Protein AF-A0A392PYP7-F1 (afdb_monomer_lite)

Structure (mmCIF, N/CA/C/O backbone):
data_AF-A0A392PYP7-F1
#
_entry.id   AF-A0A392PYP7-F1
#
loop_
_atom_site.group_PDB
_atom_site.id
_atom_site.type_symbol
_atom_site.label_atom_id
_atom_site.label_alt_id
_atom_site.label_comp_id
_atom_si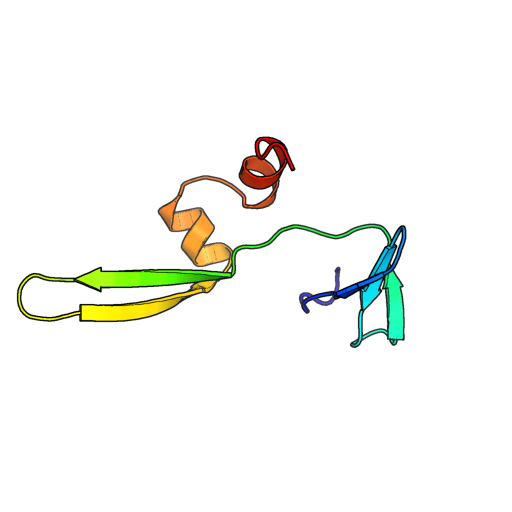te.label_asym_id
_atom_site.label_entity_id
_atom_site.label_seq_id
_atom_site.pdbx_PDB_ins_code
_atom_site.Cartn_x
_atom_site.Cartn_y
_atom_site.Cartn_z
_atom_site.occupancy
_atom_site.B_iso_or_equiv
_atom_site.auth_seq_id
_atom_site.auth_comp_id
_atom_site.auth_asym_id
_atom_site.auth_atom_id
_atom_site.pdbx_PDB_model_num
ATOM 1 N N . CYS A 1 1 ? 6.325 2.838 -10.609 1.00 84.69 1 CYS A N 1
ATOM 2 C CA . CYS A 1 1 ? 6.540 3.450 -11.941 1.00 84.69 1 CYS A CA 1
ATOM 3 C C . CYS A 1 1 ? 6.279 4.955 -11.854 1.00 84.69 1 CYS A C 1
ATOM 5 O O . CYS A 1 1 ? 5.411 5.341 -11.077 1.00 84.69 1 CYS A O 1
ATOM 7 N N . LYS A 1 2 ? 6.961 5.786 -12.662 1.00 86.12 2 LYS A N 1
ATOM 8 C CA . LYS A 1 2 ? 6.758 7.253 -12.718 1.00 86.12 2 LYS A CA 1
ATOM 9 C C . LYS A 1 2 ? 5.313 7.676 -13.028 1.00 86.12 2 LYS A C 1
ATOM 11 O O . LYS A 1 2 ? 4.916 8.781 -12.707 1.00 86.12 2 LYS A O 1
ATOM 16 N N . CYS A 1 3 ? 4.495 6.794 -13.606 1.00 90.69 3 CYS A N 1
ATOM 17 C CA . CYS A 1 3 ? 3.076 7.071 -13.856 1.00 90.69 3 CYS A CA 1
ATOM 18 C C . CYS A 1 3 ? 2.155 6.910 -12.639 1.00 90.69 3 CYS A C 1
ATOM 20 O O . CYS A 1 3 ? 0.935 7.005 -12.795 1.00 90.69 3 CYS A O 1
ATOM 22 N N . HIS A 1 4 ? 2.707 6.573 -11.470 1.00 89.06 4 HIS A N 1
ATOM 23 C CA . HIS A 1 4 ? 1.982 6.335 -10.222 1.00 89.06 4 HIS A CA 1
ATOM 24 C C . HIS A 1 4 ? 0.936 5.200 -10.253 1.00 89.06 4 HIS A C 1
ATOM 26 O O . HIS A 1 4 ? 0.264 4.978 -9.244 1.00 89.06 4 HIS A O 1
ATOM 32 N N . LYS A 1 5 ? 0.844 4.406 -11.327 1.00 90.88 5 LYS A N 1
ATOM 33 C CA . LYS A 1 5 ? 0.043 3.169 -11.369 1.00 90.88 5 LYS A CA 1
ATOM 34 C C . LYS A 1 5 ? 0.824 1.971 -10.818 1.00 90.88 5 LYS A C 1
ATOM 36 O O . LYS A 1 5 ? 2.059 1.996 -10.758 1.00 90.88 5 LYS A O 1
ATOM 41 N N . SER A 1 6 ? 0.086 0.947 -10.386 1.00 92.31 6 SER A N 1
ATOM 42 C CA . SER A 1 6 ? 0.656 -0.361 -10.061 1.00 92.31 6 SER A CA 1
ATOM 43 C C . SER A 1 6 ? 1.309 -0.967 -11.299 1.00 92.31 6 SER A C 1
ATOM 45 O O . S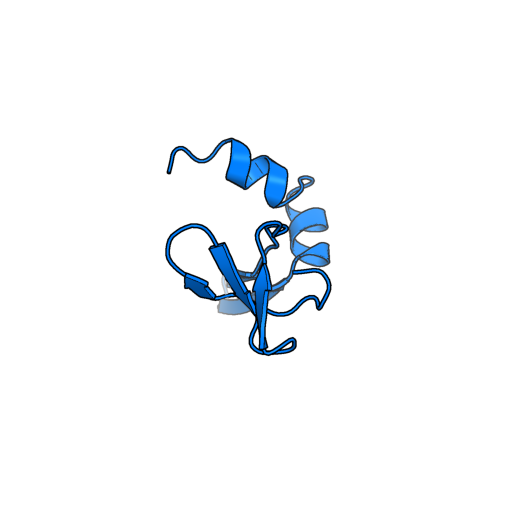ER A 1 6 ? 0.917 -0.684 -12.432 1.00 92.31 6 SER A O 1
ATOM 47 N N . VAL A 1 7 ? 2.323 -1.784 -11.062 1.00 94.12 7 VAL A N 1
ATOM 48 C CA . VAL A 1 7 ? 3.012 -2.557 -12.090 1.00 94.12 7 VAL A CA 1
ATOM 49 C C . VAL A 1 7 ? 2.882 -4.034 -11.753 1.00 94.12 7 VAL A C 1
ATOM 51 O O . VAL A 1 7 ? 2.714 -4.378 -10.584 1.00 94.12 7 VAL A O 1
ATOM 54 N N . THR A 1 8 ? 2.961 -4.886 -12.766 1.00 94.94 8 THR A N 1
ATOM 55 C CA . THR A 1 8 ? 2.923 -6.342 -12.593 1.00 94.94 8 THR A CA 1
ATOM 56 C C . THR A 1 8 ? 4.348 -6.890 -12.679 1.00 94.94 8 THR A C 1
ATOM 58 O O . THR A 1 8 ? 5.087 -6.441 -13.559 1.00 94.94 8 THR A O 1
ATOM 61 N N . PRO A 1 9 ? 4.769 -7.820 -11.804 1.00 92.81 9 PRO A N 1
ATOM 62 C CA . PRO A 1 9 ? 6.048 -8.511 -11.959 1.00 92.81 9 PRO A CA 1
ATOM 63 C C . PRO A 1 9 ? 6.150 -9.188 -13.334 1.00 92.81 9 PRO A C 1
ATOM 65 O O . PRO A 1 9 ? 5.180 -9.784 -13.799 1.00 92.81 9 PRO A O 1
ATOM 68 N N . ALA A 1 10 ? 7.301 -9.075 -13.995 1.00 92.00 10 ALA A N 1
ATOM 69 C CA . ALA A 1 10 ? 7.548 -9.655 -15.311 1.00 92.00 10 ALA A CA 1
ATOM 70 C C . ALA A 1 10 ? 9.022 -10.064 -15.452 1.00 92.00 10 ALA A C 1
ATOM 72 O O . ALA A 1 10 ? 9.861 -9.268 -15.878 1.00 92.00 10 ALA A O 1
ATOM 73 N N . SER A 1 11 ? 9.329 -11.314 -15.097 1.00 87.88 11 SER A N 1
ATOM 74 C CA . SER A 1 11 ? 10.691 -11.864 -15.070 1.00 87.88 11 SER A CA 1
ATOM 75 C C . SER A 1 11 ? 11.662 -10.948 -14.304 1.00 87.88 11 SER A C 1
ATOM 77 O O . SER A 1 11 ? 11.520 -10.801 -13.094 1.00 87.88 11 SER A O 1
ATOM 79 N N . SER A 1 12 ? 12.615 -10.298 -14.983 1.00 87.69 12 SER A N 1
ATOM 80 C CA . SER A 1 12 ? 13.607 -9.382 -14.390 1.00 87.69 12 SER A CA 1
ATOM 81 C C . SER A 1 12 ? 13.164 -7.913 -14.337 1.00 87.69 12 SER A C 1
ATOM 83 O O . SER A 1 12 ? 13.943 -7.034 -13.968 1.00 87.69 12 SER A O 1
ATOM 85 N N . ALA A 1 13 ? 11.927 -7.622 -14.734 1.00 93.19 13 ALA A N 1
ATOM 86 C CA . ALA A 1 13 ? 11.387 -6.276 -14.822 1.00 93.19 13 ALA A CA 1
ATOM 87 C C . ALA A 1 13 ? 9.964 -6.209 -14.258 1.00 93.19 13 ALA A C 1
ATOM 89 O O . ALA A 1 13 ? 9.388 -7.184 -13.777 1.00 93.19 13 ALA A O 1
ATOM 90 N N . TYR A 1 14 ? 9.369 -5.026 -14.357 1.00 94.38 14 TYR A N 1
ATOM 91 C CA . TYR A 1 14 ? 7.967 -4.802 -14.047 1.00 94.38 14 TYR A CA 1
ATOM 92 C C . TYR A 1 14 ? 7.245 -4.272 -15.279 1.00 94.38 14 TYR A C 1
ATOM 94 O O . TYR A 1 14 ? 7.729 -3.356 -15.939 1.00 94.38 14 TYR A O 1
ATOM 102 N N . TYR A 1 15 ? 6.066 -4.796 -15.590 1.00 95.56 15 TYR A N 1
ATOM 103 C CA . TYR A 1 15 ? 5.251 -4.296 -16.689 1.00 95.56 15 TYR A CA 1
ATOM 104 C C . TYR A 1 15 ? 4.331 -3.160 -16.227 1.00 95.56 15 TYR A C 1
ATOM 106 O O . TYR A 1 15 ? 3.583 -3.290 -15.255 1.00 95.56 15 TYR A O 1
ATOM 114 N N . CYS A 1 16 ? 4.376 -2.029 -16.934 1.00 95.00 16 CYS A N 1
ATOM 115 C CA . CYS A 1 16 ? 3.490 -0.892 -16.717 1.00 95.00 16 CYS A CA 1
ATOM 116 C C . CYS A 1 16 ? 2.421 -0.846 -17.810 1.00 95.00 16 CYS A C 1
ATOM 118 O O . CYS A 1 16 ? 2.710 -0.449 -18.937 1.00 95.00 16 CYS A O 1
ATOM 120 N N . SER A 1 17 ? 1.169 -1.148 -17.461 1.00 94.69 17 SER A N 1
ATOM 121 C CA . SER A 1 17 ? 0.050 -1.123 -18.414 1.00 94.69 17 SER A CA 1
ATOM 122 C C . SER A 1 17 ? -0.243 0.269 -18.978 1.00 94.69 17 SER A C 1
ATOM 124 O O . SER A 1 17 ? -0.639 0.389 -20.128 1.00 94.69 17 SER A O 1
ATOM 126 N N . ARG A 1 18 ? 0.005 1.340 -18.211 1.00 93.38 18 ARG A N 1
ATOM 127 C CA . ARG A 1 18 ? -0.233 2.721 -18.670 1.00 93.38 18 ARG A CA 1
ATOM 128 C C . ARG A 1 18 ? 0.737 3.176 -19.763 1.00 93.38 18 ARG A C 1
ATOM 130 O O . ARG A 1 18 ? 0.357 3.990 -20.593 1.00 93.38 18 ARG A O 1
ATOM 137 N N . TYR A 1 19 ? 1.981 2.703 -19.733 1.00 92.50 19 TYR A N 1
ATOM 138 C CA . TYR A 1 19 ? 2.985 3.026 -20.755 1.00 92.50 19 TYR A CA 1
ATOM 139 C C . TYR A 1 19 ? 3.223 1.882 -21.742 1.00 92.50 19 TYR A C 1
ATOM 141 O O . TYR A 1 19 ? 4.039 2.048 -22.640 1.00 92.50 19 TYR A O 1
ATOM 149 N N . VAL A 1 20 ? 2.555 0.739 -21.549 1.00 94.75 20 VAL A N 1
ATOM 150 C CA . VAL A 1 20 ? 2.677 -0.466 -22.382 1.00 94.75 20 VAL A CA 1
ATOM 151 C C . VAL A 1 20 ? 4.146 -0.884 -22.554 1.00 94.75 20 VAL A C 1
ATOM 153 O O . VAL A 1 20 ? 4.627 -1.132 -23.653 1.00 94.75 20 VAL A O 1
ATOM 156 N N . LYS A 1 21 ? 4.913 -0.887 -21.454 1.00 94.00 21 LYS A N 1
ATOM 157 C CA . LYS A 1 21 ? 6.346 -1.222 -21.483 1.00 94.00 21 LYS A CA 1
ATOM 158 C C . LYS A 1 21 ? 6.855 -1.816 -20.179 1.00 94.00 21 LYS A C 1
ATOM 160 O O . LYS A 1 21 ? 6.295 -1.565 -19.106 1.00 94.00 21 LYS A O 1
ATOM 165 N N . HIS A 1 22 ? 7.976 -2.525 -20.277 1.00 94.75 22 HIS A N 1
ATOM 166 C CA . HIS A 1 22 ? 8.759 -2.947 -19.121 1.00 94.75 22 HIS A CA 1
ATOM 167 C C . HIS A 1 22 ? 9.515 -1.759 -18.512 1.00 94.75 22 HIS A C 1
ATOM 169 O O . HIS A 1 22 ? 10.036 -0.890 -19.214 1.00 94.75 22 HIS A O 1
ATOM 175 N N . VAL A 1 23 ? 9.549 -1.708 -17.184 1.00 92.19 23 VAL A N 1
ATOM 176 C CA . VAL A 1 23 ? 10.298 -0.740 -16.385 1.00 92.19 23 VAL A CA 1
ATOM 177 C C . VAL A 1 23 ? 11.123 -1.484 -15.342 1.00 92.19 23 VAL A C 1
ATOM 179 O O . VAL A 1 23 ? 10.647 -2.432 -14.724 1.00 92.19 23 VAL A O 1
ATOM 182 N N . PHE A 1 24 ? 12.355 -1.030 -15.135 1.00 88.50 24 PHE A N 1
ATOM 183 C CA . PHE A 1 24 ? 13.285 -1.641 -14.180 1.00 88.50 2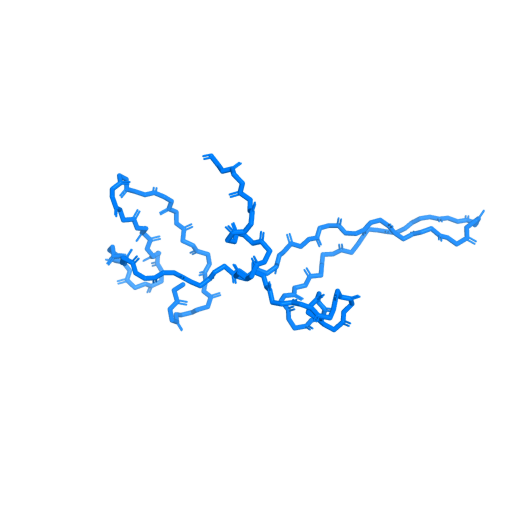4 PHE A CA 1
ATOM 184 C C . PHE A 1 24 ? 13.268 -0.933 -12.822 1.00 88.50 24 PHE A C 1
ATOM 186 O O . PHE A 1 24 ? 13.477 -1.555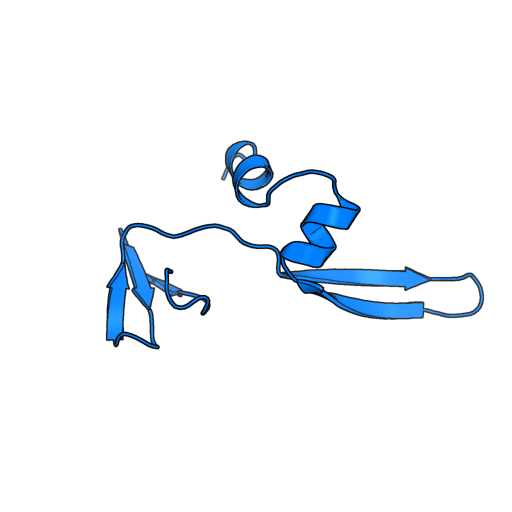 -11.789 1.00 88.50 24 PHE A O 1
ATOM 193 N N . GLN A 1 25 ? 12.951 0.365 -12.810 1.00 83.44 25 GLN A N 1
ATOM 194 C CA . GLN A 1 25 ? 12.841 1.151 -11.584 1.00 83.44 25 GLN A CA 1
ATOM 195 C C . GLN A 1 25 ? 11.378 1.288 -11.152 1.00 83.44 25 GLN A C 1
ATOM 197 O O . GLN A 1 25 ? 10.533 1.871 -11.848 1.00 83.44 25 GLN A O 1
ATOM 202 N N . MET A 1 26 ? 11.084 0.776 -9.960 1.00 86.50 26 MET A N 1
ATOM 203 C CA . MET A 1 26 ? 9.820 0.982 -9.264 1.00 86.50 26 MET A CA 1
ATOM 204 C C . MET A 1 26 ? 10.084 1.593 -7.887 1.00 86.50 26 MET A C 1
ATOM 206 O O . MET A 1 26 ? 11.158 1.429 -7.324 1.00 86.50 26 MET A O 1
ATOM 210 N N . VAL A 1 27 ? 9.103 2.341 -7.385 1.00 89.62 27 VAL A N 1
ATOM 211 C CA . VAL A 1 27 ? 9.133 2.926 -6.044 1.00 89.62 27 VAL A CA 1
ATOM 212 C C . VAL A 1 27 ? 8.015 2.234 -5.266 1.00 89.62 27 VAL A C 1
ATOM 214 O O . VAL A 1 27 ? 6.853 2.371 -5.688 1.00 89.62 27 VAL A O 1
ATOM 217 N N . PRO A 1 28 ? 8.334 1.456 -4.214 1.00 93.19 28 PRO A N 1
ATOM 218 C CA . PRO A 1 28 ? 7.336 0.889 -3.315 1.00 93.19 28 PRO A CA 1
ATOM 219 C C . PRO A 1 28 ? 6.483 1.999 -2.701 1.00 93.19 28 PRO A C 1
ATOM 221 O O . PRO A 1 28 ? 7.003 3.053 -2.344 1.00 93.19 28 PRO A O 1
ATOM 224 N N . ARG A 1 29 ? 5.170 1.780 -2.613 1.00 95.25 29 ARG A N 1
ATOM 225 C CA . ARG A 1 29 ? 4.210 2.733 -2.041 1.00 95.25 29 ARG A CA 1
ATOM 226 C C . ARG A 1 29 ? 3.150 1.992 -1.254 1.00 95.25 29 ARG A C 1
ATOM 228 O O . ARG A 1 29 ? 2.738 0.902 -1.660 1.00 95.25 29 ARG A O 1
ATOM 235 N N . PHE A 1 30 ? 2.661 2.604 -0.184 1.00 96.12 30 PHE A N 1
ATOM 236 C CA . PHE A 1 30 ? 1.653 1.958 0.643 1.00 96.12 30 PHE A CA 1
ATOM 237 C C . PHE A 1 30 ? 0.294 1.854 -0.059 1.00 96.12 30 PHE A C 1
ATOM 239 O O . PHE A 1 30 ? -0.203 2.798 -0.682 1.00 96.12 30 PHE A O 1
ATOM 246 N N . ARG A 1 31 ? -0.328 0.686 0.112 1.00 95.75 31 ARG A N 1
ATOM 247 C CA . ARG A 1 31 ? -1.752 0.431 -0.108 1.00 95.75 31 ARG A CA 1
ATOM 248 C C . ARG A 1 31 ? -2.199 -0.566 0.952 1.00 95.75 31 ARG A C 1
ATOM 250 O O . ARG A 1 31 ? -2.181 -1.774 0.725 1.00 95.75 31 ARG A O 1
ATOM 257 N N . VAL A 1 32 ? -2.534 -0.051 2.126 1.00 96.19 32 VAL A N 1
ATOM 258 C CA . VAL A 1 32 ? -2.767 -0.867 3.321 1.00 96.19 32 VAL A CA 1
ATOM 259 C C . VAL A 1 32 ? -4.254 -0.871 3.646 1.00 96.19 32 VAL A C 1
ATOM 261 O O . VAL A 1 32 ? -4.900 0.175 3.614 1.00 96.19 32 VAL A O 1
ATOM 264 N N . LYS A 1 33 ? -4.806 -2.053 3.934 1.00 97.94 33 LYS A N 1
ATOM 265 C CA . LYS A 1 33 ? -6.145 -2.184 4.515 1.00 97.94 33 LYS A CA 1
ATOM 266 C C . LYS A 1 33 ? -6.016 -2.064 6.030 1.00 97.94 33 LYS A C 1
ATOM 268 O O . LYS A 1 33 ? -5.424 -2.940 6.651 1.00 97.94 33 LYS A O 1
ATOM 273 N N . LEU A 1 34 ? -6.555 -0.995 6.604 1.00 96.75 34 LEU A N 1
ATOM 274 C CA . LEU A 1 34 ? -6.616 -0.791 8.048 1.00 96.75 34 LEU A CA 1
ATOM 275 C C . LEU A 1 34 ? -8.031 -1.080 8.535 1.00 96.75 34 LEU A C 1
ATOM 277 O O . LEU A 1 34 ? -8.986 -0.518 8.004 1.00 96.75 34 LEU A O 1
ATOM 281 N N . ARG A 1 35 ? -8.162 -1.934 9.552 1.00 96.88 35 ARG A N 1
ATOM 282 C CA . ARG A 1 35 ? -9.402 -2.076 10.318 1.00 96.88 35 ARG A CA 1
ATOM 283 C C . ARG A 1 35 ? -9.307 -1.163 11.533 1.00 96.88 35 ARG A C 1
ATOM 285 O O . ARG A 1 35 ? -8.382 -1.304 12.326 1.00 96.88 35 ARG A O 1
ATOM 292 N N . ILE A 1 36 ? -10.249 -0.239 11.660 1.00 96.06 36 ILE A N 1
ATOM 293 C CA . ILE A 1 36 ? -10.359 0.676 12.795 1.00 96.06 36 ILE A CA 1
ATOM 294 C C . ILE A 1 36 ? -11.565 0.237 13.615 1.00 96.06 36 ILE A C 1
ATOM 296 O O . ILE A 1 36 ? -12.643 0.041 13.060 1.00 96.06 36 ILE A O 1
ATOM 300 N N . THR A 1 37 ? -11.384 0.084 14.924 1.00 97.25 37 THR A N 1
ATOM 301 C CA . THR A 1 37 ? -12.466 -0.202 15.868 1.00 97.25 37 THR A CA 1
ATOM 302 C C . THR A 1 37 ? -12.477 0.846 16.971 1.00 97.25 37 THR A C 1
ATOM 304 O O . THR A 1 37 ? -11.423 1.311 17.400 1.00 97.25 37 THR A O 1
ATOM 307 N N . ASN A 1 38 ? -13.669 1.231 17.411 1.00 95.25 38 ASN A N 1
ATOM 308 C CA . ASN A 1 38 ? -13.883 2.192 18.495 1.00 95.25 38 ASN A CA 1
ATOM 309 C C . ASN A 1 38 ? -14.658 1.573 19.674 1.00 95.25 38 ASN A C 1
ATOM 311 O O . ASN A 1 38 ? -15.263 2.295 20.461 1.00 95.25 38 ASN A O 1
ATOM 315 N N . GLY A 1 39 ? -14.690 0.240 19.769 1.00 94.50 39 GLY A N 1
ATOM 316 C CA . GLY A 1 39 ? -15.416 -0.488 20.813 1.00 94.50 39 GLY A CA 1
ATOM 317 C C . GLY A 1 39 ? -16.925 -0.634 20.580 1.00 94.50 39 GLY A C 1
ATOM 318 O O . GLY A 1 39 ? -17.524 -1.526 21.169 1.00 94.50 39 GLY A O 1
ATOM 319 N N . THR A 1 40 ? -17.538 0.168 19.702 1.00 96.38 40 THR A N 1
ATOM 320 C CA . THR A 1 40 ? -18.963 0.041 19.327 1.00 96.38 40 THR A CA 1
ATOM 321 C C . THR A 1 40 ? -19.171 -0.478 17.908 1.00 96.38 40 THR A C 1
ATOM 323 O O . THR A 1 40 ? -20.258 -0.940 17.570 1.00 96.38 40 THR A O 1
ATOM 326 N N . GLY A 1 41 ? -18.127 -0.457 17.082 1.00 96.00 41 GLY A N 1
ATOM 327 C CA . GLY A 1 41 ? -18.141 -1.048 15.754 1.00 96.00 41 GLY A CA 1
ATOM 328 C C . GLY A 1 41 ? -16.755 -1.106 15.129 1.00 96.00 41 GLY A C 1
ATOM 329 O O . GLY A 1 41 ? -15.734 -0.820 15.771 1.00 96.00 41 GLY A O 1
ATOM 330 N N . ASP A 1 42 ? -16.728 -1.482 13.854 1.00 97.12 42 ASP A N 1
ATOM 331 C CA . ASP A 1 42 ? -15.518 -1.477 13.052 1.00 97.12 42 ASP A CA 1
ATOM 332 C C . ASP A 1 42 ? -15.756 -1.001 11.619 1.00 97.12 42 ASP A C 1
ATOM 334 O O . ASP A 1 42 ? -16.839 -1.143 11.056 1.00 97.12 42 ASP A O 1
ATOM 338 N N . ALA A 1 43 ? -14.714 -0.407 11.044 1.00 97.38 43 ALA A N 1
ATOM 339 C CA . ALA A 1 43 ? -14.686 0.049 9.665 1.00 97.38 43 ALA A CA 1
ATOM 340 C C . ALA A 1 43 ? -13.334 -0.285 9.030 1.00 97.38 43 ALA A C 1
ATOM 342 O O . ALA A 1 43 ? -12.289 -0.251 9.686 1.00 97.38 43 ALA A O 1
ATOM 343 N N . VAL A 1 44 ? -13.347 -0.597 7.733 1.00 97.56 44 VAL A N 1
ATOM 344 C CA . VAL A 1 44 ? -12.136 -0.898 6.961 1.00 97.56 44 VAL A CA 1
ATOM 345 C C . VAL A 1 44 ? -11.845 0.239 5.993 1.00 97.56 44 VAL A C 1
ATOM 347 O O . VAL A 1 44 ? -12.671 0.578 5.149 1.00 97.56 44 VAL A O 1
ATOM 350 N N . PHE A 1 45 ? -10.631 0.775 6.068 1.00 97.25 45 PHE A N 1
ATOM 351 C CA . PHE A 1 45 ? -10.129 1.818 5.182 1.00 97.25 45 PHE A CA 1
ATOM 352 C C . PHE A 1 45 ? -8.987 1.279 4.327 1.00 97.25 45 PHE A C 1
ATOM 354 O O . PHE A 1 45 ? -8.153 0.505 4.796 1.00 97.25 45 PHE A O 1
ATOM 361 N N . VAL A 1 46 ? -8.915 1.719 3.071 1.00 97.44 46 VAL A N 1
ATOM 362 C CA . VAL A 1 46 ? -7.705 1.562 2.258 1.00 97.44 46 VAL A CA 1
ATOM 363 C C . VAL A 1 46 ? -6.940 2.871 2.323 1.00 97.44 46 VAL A C 1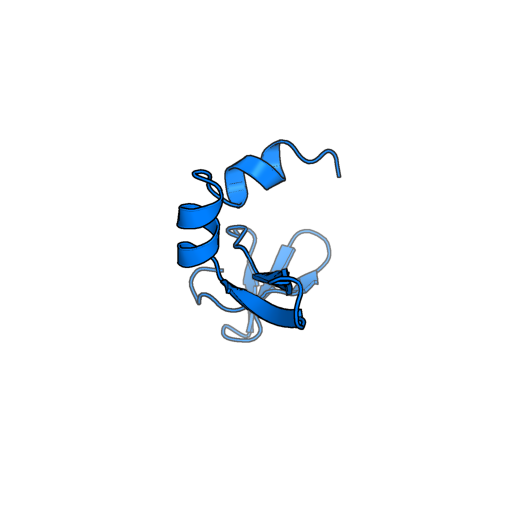
ATOM 365 O O . VAL A 1 46 ? -7.391 3.881 1.786 1.00 97.44 46 VAL A O 1
ATOM 368 N N . VAL A 1 47 ? -5.784 2.846 2.975 1.00 97.50 47 VAL A N 1
ATOM 369 C CA . VAL A 1 47 ? -4.944 4.027 3.157 1.00 97.50 47 VAL A CA 1
ATOM 370 C C . VAL A 1 47 ? -3.754 3.948 2.207 1.00 97.50 47 VAL A C 1
ATOM 372 O O . VAL A 1 47 ? -3.083 2.917 2.085 1.00 97.50 47 VAL A O 1
ATOM 375 N N . PHE A 1 48 ? -3.538 5.045 1.487 1.00 96.00 48 PHE A N 1
ATOM 376 C CA . PHE A 1 48 ? -2.506 5.167 0.466 1.00 96.00 48 PHE A CA 1
ATOM 377 C C . PHE A 1 48 ? -1.284 5.926 0.986 1.00 96.00 48 PHE A C 1
ATOM 379 O O . PHE A 1 48 ? -1.322 6.567 2.033 1.00 96.00 48 PHE A O 1
ATOM 386 N N . ASP A 1 49 ? -0.217 5.838 0.200 1.00 95.56 49 ASP A N 1
ATOM 387 C CA . ASP A 1 49 ? 1.145 6.302 0.461 1.00 95.56 49 ASP A CA 1
ATOM 388 C C . ASP A 1 49 ? 1.303 7.486 1.428 1.00 95.56 49 ASP A C 1
ATOM 390 O O . ASP A 1 49 ? 1.760 7.268 2.544 1.00 95.56 49 ASP A O 1
ATOM 394 N N . GLY A 1 50 ? 0.883 8.703 1.062 1.00 96.25 50 GLY A N 1
ATOM 395 C CA . GLY A 1 50 ? 1.105 9.891 1.902 1.00 96.25 50 GLY A CA 1
ATOM 396 C C . GLY A 1 50 ? 0.479 9.792 3.299 1.00 96.25 50 GLY A C 1
ATOM 397 O O . GLY A 1 50 ? 1.118 10.126 4.293 1.00 96.25 50 GLY A O 1
ATOM 398 N N . ASN A 1 51 ? -0.736 9.250 3.395 1.00 97.62 51 ASN A N 1
ATOM 399 C CA . ASN A 1 51 ? -1.415 9.083 4.680 1.00 97.62 51 ASN A CA 1
ATOM 400 C C . ASN A 1 51 ? -0.749 7.988 5.525 1.00 97.62 51 ASN A C 1
ATOM 402 O O . ASN A 1 51 ? -0.599 8.156 6.730 1.00 97.62 51 ASN A O 1
ATOM 406 N N . MET A 1 52 ? -0.306 6.885 4.910 1.00 97.50 52 MET A N 1
ATOM 407 C CA . MET A 1 52 ? 0.426 5.846 5.644 1.00 97.50 52 MET A CA 1
ATOM 408 C C . MET A 1 52 ? 1.807 6.315 6.103 1.00 97.50 52 MET A C 1
ATOM 410 O O . MET A 1 52 ? 2.214 5.958 7.201 1.00 97.50 52 MET A O 1
ATOM 414 N N . GLN A 1 53 ? 2.508 7.128 5.308 1.00 97.25 53 GLN A N 1
ATOM 415 C CA . GLN A 1 53 ? 3.780 7.732 5.717 1.00 97.25 53 GLN A CA 1
ATOM 416 C C . GLN A 1 53 ? 3.590 8.652 6.926 1.00 97.25 53 GLN A C 1
ATOM 418 O O . GLN A 1 53 ? 4.383 8.599 7.857 1.00 97.25 53 GLN A O 1
ATOM 423 N N . CYS A 1 54 ? 2.507 9.435 6.955 1.00 97.56 54 CYS A N 1
ATOM 424 C CA . CYS A 1 54 ? 2.156 10.246 8.120 1.00 97.56 54 CYS A CA 1
ATOM 425 C C . CYS A 1 54 ? 1.865 9.384 9.362 1.00 97.56 54 CYS A C 1
ATOM 427 O O . CYS A 1 54 ? 2.336 9.706 10.447 1.00 97.56 54 CYS A O 1
ATOM 429 N N . LEU A 1 55 ? 1.140 8.271 9.202 1.00 96.69 55 LEU A N 1
ATOM 430 C CA . LEU A 1 55 ? 0.803 7.368 10.310 1.00 96.69 55 LEU A CA 1
ATOM 431 C C . LEU A 1 55 ? 2.006 6.581 10.851 1.00 96.69 55 LEU A C 1
ATOM 433 O O . LEU A 1 55 ? 2.067 6.325 12.049 1.00 96.69 55 LEU A O 1
ATOM 437 N N . LEU A 1 56 ? 2.931 6.161 9.983 1.00 95.56 56 LEU A N 1
ATOM 438 C CA . LEU A 1 56 ? 4.079 5.326 10.359 1.00 95.56 56 LEU A CA 1
ATOM 439 C C . LEU A 1 56 ? 5.350 6.129 10.650 1.00 95.56 56 LEU A C 1
ATOM 441 O O . LEU A 1 56 ? 6.282 5.583 11.230 1.00 95.56 56 LEU A O 1
ATOM 445 N N . GLY A 1 57 ? 5.415 7.390 10.215 1.00 97.31 57 GLY A N 1
ATOM 446 C CA . GLY A 1 57 ? 6.627 8.206 10.286 1.00 97.31 57 GLY A CA 1
ATOM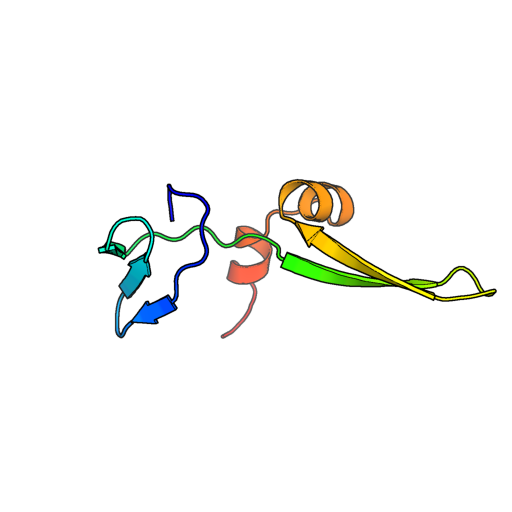 447 C C . GLY A 1 57 ? 7.767 7.714 9.385 1.00 97.31 57 GLY A C 1
ATOM 448 O O . GLY A 1 57 ? 8.895 8.158 9.554 1.00 97.31 57 GLY A O 1
ATOM 449 N N . GLU A 1 58 ? 7.496 6.803 8.443 1.00 96.56 58 GLU A N 1
ATOM 450 C CA . GLU A 1 58 ? 8.517 6.135 7.631 1.00 96.56 58 GLU A CA 1
ATOM 451 C C . GLU A 1 58 ? 8.045 5.907 6.186 1.00 96.56 58 GLU A C 1
ATOM 453 O O . GLU A 1 58 ? 6.853 5.726 5.910 1.00 96.56 58 GLU A O 1
ATOM 458 N N . GLN A 1 59 ? 8.987 5.894 5.240 1.00 95.75 59 GLN A N 1
ATOM 459 C CA . GLN A 1 59 ? 8.696 5.651 3.828 1.00 95.75 59 GLN A CA 1
ATOM 460 C C . GLN A 1 59 ? 8.490 4.160 3.538 1.00 95.75 59 GLN A C 1
ATOM 462 O O . GLN A 1 59 ? 9.171 3.287 4.075 1.00 95.75 59 GLN A O 1
ATOM 467 N N . CYS A 1 60 ? 7.596 3.850 2.592 1.00 95.38 60 CYS A N 1
ATOM 468 C CA . CYS A 1 60 ? 7.339 2.466 2.178 1.00 95.38 60 CYS A CA 1
ATOM 469 C C . CYS A 1 60 ? 8.609 1.767 1.673 1.00 95.38 60 CYS A C 1
ATOM 471 O O . CYS A 1 60 ? 8.857 0.613 2.013 1.00 95.38 60 CYS A O 1
ATOM 473 N N . ALA A 1 61 ? 9.431 2.478 0.897 1.00 93.62 61 ALA A N 1
ATOM 474 C CA . ALA A 1 61 ? 10.689 1.950 0.381 1.00 93.62 61 ALA A CA 1
ATOM 475 C C . ALA A 1 61 ? 11.657 1.543 1.504 1.00 93.62 61 ALA A C 1
ATOM 477 O O . ALA A 1 61 ? 12.286 0.492 1.395 1.00 93.62 61 ALA A O 1
ATOM 478 N N . THR A 1 62 ? 11.722 2.321 2.589 1.00 94.69 62 THR A N 1
ATOM 479 C CA . THR A 1 62 ? 12.548 2.004 3.757 1.00 94.69 62 THR A CA 1
ATOM 480 C C . THR A 1 62 ? 12.095 0.694 4.397 1.00 94.69 62 THR A C 1
ATOM 482 O O . THR A 1 62 ? 12.892 -0.233 4.526 1.00 94.69 62 THR A O 1
ATOM 485 N N . LEU A 1 63 ? 10.799 0.557 4.706 1.00 93.69 63 LEU A N 1
ATOM 486 C CA . LEU A 1 63 ? 10.263 -0.666 5.318 1.00 93.69 63 LEU A CA 1
ATOM 487 C C . LEU A 1 63 ? 10.450 -1.906 4.434 1.00 93.69 63 LEU A C 1
ATOM 489 O O . LEU A 1 63 ? 10.791 -2.974 4.934 1.00 93.69 63 LEU A O 1
ATOM 493 N N . VAL A 1 64 ? 10.271 -1.769 3.117 1.00 91.25 64 VAL A N 1
ATOM 494 C CA . VAL A 1 64 ? 10.489 -2.871 2.167 1.00 91.25 64 VAL A CA 1
ATOM 495 C C . VAL A 1 64 ? 11.965 -3.257 2.079 1.00 91.25 64 VAL A C 1
ATOM 497 O O . VAL A 1 64 ? 12.259 -4.433 1.912 1.00 91.25 64 VAL A O 1
ATOM 500 N N . SER A 1 65 ? 12.900 -2.317 2.236 1.00 90.19 65 SER A N 1
ATOM 501 C CA . SER A 1 65 ? 14.335 -2.639 2.235 1.00 90.19 65 SER A CA 1
ATOM 502 C C . SER A 1 65 ? 14.767 -3.498 3.430 1.00 90.19 65 SER A C 1
ATOM 504 O O . SER A 1 65 ? 15.714 -4.272 3.316 1.00 90.19 65 SER A O 1
ATOM 506 N N . PHE A 1 66 ? 14.047 -3.409 4.553 1.00 88.38 66 PHE A N 1
ATOM 507 C CA . PHE A 1 66 ? 14.259 -4.272 5.718 1.00 88.38 66 PHE A CA 1
ATOM 508 C C . PHE A 1 66 ? 13.539 -5.616 5.612 1.00 88.38 66 PHE A C 1
ATOM 510 O O . PHE A 1 66 ? 13.868 -6.550 6.348 1.00 88.38 66 PHE A O 1
ATOM 517 N N . ALA A 1 67 ? 12.555 -5.731 4.720 1.00 78.25 67 ALA A N 1
ATOM 518 C CA . ALA A 1 67 ? 11.865 -6.985 4.498 1.00 78.25 67 ALA A CA 1
ATOM 519 C C . ALA A 1 67 ? 12.830 -7.970 3.826 1.00 78.25 67 ALA A C 1
ATOM 521 O O . ALA A 1 67 ? 13.254 -7.776 2.688 1.00 78.25 67 ALA A O 1
ATOM 522 N N . ARG A 1 68 ? 13.178 -9.047 4.536 1.00 59.06 68 ARG A N 1
ATOM 523 C CA . ARG A 1 68 ? 13.789 -10.220 3.907 1.00 59.06 68 ARG A CA 1
ATOM 524 C C . ARG A 1 68 ? 12.699 -10.889 3.071 1.00 59.06 68 ARG A C 1
ATOM 526 O O . ARG A 1 68 ? 11.760 -11.437 3.645 1.00 59.06 68 ARG A O 1
ATOM 533 N N . VAL A 1 69 ? 12.796 -10.755 1.750 1.00 54.19 69 VAL A N 1
ATOM 534 C CA . VAL A 1 69 ? 11.941 -11.442 0.768 1.00 54.19 69 VAL A CA 1
ATOM 535 C C . VAL A 1 69 ? 12.636 -12.712 0.314 1.00 54.19 69 VAL A C 1
ATOM 537 O O . VAL A 1 69 ? 13.858 -12.630 0.057 1.00 54.19 69 VAL A O 1
#

InterPro domains:
  IPR012340 Nucleic acid-binding, OB-fold [G3DSA:2.40.50.140] (1-68)
  IPR012340 Nucleic acid-binding, OB-fold [SSF50249] (3-65)

pLDDT: mean 92.63, std 7.34, range [54.19, 97.94]

Radius of gyration: 15.21 Å; chains: 1; bounding box: 33×22×43 Å

Foldseek 3Di:
DVVPDDWPDDPQFTADPVVRDTDNDDAFWDFDWDWDDDPVDIDIDGDIGPVVCVVVVDHRNVVVVPDPD

Sequence (69 aa):
CKCHKSVTPASSAYYCSRYVKHVFQMVPRFRVKLRITNGTGDAVFVVFDGNMQCLLGEQCATLVSFARV

Organism: NCBI:txid97028

Secondary structure (DSSP, 8-state):
-TT-S--EEETTEEEETTTTEEES------EEEEEEE-SS-EEEEEEEHHHHHHHHSS-HHHHHHHS--